Protein AF-A0A3E0N0H6-F1 (afdb_monomer_lite)

Sequence (54 aa):
VDCCIAPILWRLPALGVDIRASKQTKPLFTYMDSLFGREAFQESLSIQEREMRA

pLDDT: mean 89.72, std 4.65, range [69.19, 94.0]

Foldseek 3Di:
DLVVVLLVVLCCVVVVHDDDDDPVCVVVVVVNCVSCPDPVNVVPDDPVSVVSPD

Radius of gyration: 11.37 Å; chains: 1; bounding box: 28×23×25 Å

Secondary structure (DSSP, 8-state):
-HHHHHHHHHHTTTTT------TTTHHHHHHHHHHHT-HHHHHH--HHHHHTT-

Structure (mmCIF, N/CA/C/O backbone):
data_AF-A0A3E0N0H6-F1
#
_entry.id   AF-A0A3E0N0H6-F1
#
loop_
_atom_site.group_PDB
_atom_site.id
_atom_site.type_symbol
_atom_site.label_atom_id
_atom_site.label_alt_id
_atom_site.label_comp_id
_atom_site.label_asym_id
_atom_site.label_entity_id
_atom_site.label_seq_id
_atom_site.pdbx_PDB_ins_code
_atom_site.Cartn_x
_atom_site.Cartn_y
_atom_site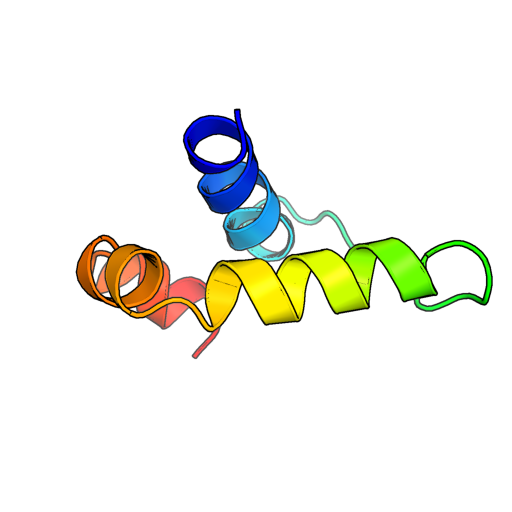.Cartn_z
_atom_site.occupancy
_atom_site.B_iso_or_equiv
_atom_site.auth_seq_id
_atom_site.auth_comp_id
_atom_site.auth_asym_id
_atom_site.auth_atom_id
_atom_site.pdbx_PDB_model_num
ATOM 1 N N . VAL A 1 1 ? 3.999 13.962 3.027 1.00 73.19 1 VAL A N 1
ATOM 2 C CA . VAL A 1 1 ? 4.044 13.430 1.641 1.00 73.19 1 VAL A CA 1
ATOM 3 C C . VAL A 1 1 ? 3.727 11.943 1.640 1.00 73.19 1 VAL A C 1
ATOM 5 O O . VAL A 1 1 ? 2.781 11.558 0.968 1.00 73.19 1 VAL A O 1
ATOM 8 N N . ASP A 1 2 ? 4.413 11.137 2.459 1.00 83.81 2 ASP A N 1
ATOM 9 C CA . ASP A 1 2 ? 4.149 9.691 2.584 1.00 83.81 2 ASP A CA 1
ATOM 10 C C . ASP A 1 2 ? 2.687 9.354 2.932 1.00 83.81 2 ASP A C 1
ATOM 12 O O . ASP A 1 2 ? 2.124 8.412 2.386 1.00 83.81 2 ASP A O 1
ATOM 16 N N . CYS A 1 3 ? 2.036 10.176 3.763 1.00 84.19 3 CYS A N 1
ATOM 17 C CA . CYS A 1 3 ? 0.615 10.051 4.106 1.00 84.19 3 CYS A CA 1
ATOM 18 C C . CYS A 1 3 ? -0.336 10.114 2.897 1.00 84.19 3 CYS A C 1
ATOM 20 O O . CYS A 1 3 ? -1.385 9.480 2.922 1.00 84.19 3 CYS A O 1
ATOM 22 N N . CYS A 1 4 ? 0.022 10.841 1.835 1.00 87.38 4 CYS A N 1
ATOM 23 C CA . CYS A 1 4 ? -0.791 10.926 0.620 1.00 87.38 4 CYS A CA 1
ATOM 24 C C . CYS A 1 4 ? -0.525 9.752 -0.331 1.00 87.38 4 CYS A C 1
ATOM 26 O O . CYS A 1 4 ? -1.392 9.377 -1.114 1.00 87.38 4 CYS A O 1
ATOM 28 N N . ILE A 1 5 ? 0.681 9.184 -0.278 1.00 90.19 5 ILE A N 1
ATOM 29 C CA . ILE A 1 5 ? 1.130 8.124 -1.185 1.00 90.19 5 ILE A CA 1
ATOM 30 C C . ILE A 1 5 ? 0.737 6.741 -0.651 1.00 90.19 5 ILE A C 1
ATOM 32 O O . ILE A 1 5 ? 0.365 5.868 -1.435 1.00 90.19 5 ILE A O 1
ATOM 36 N N . 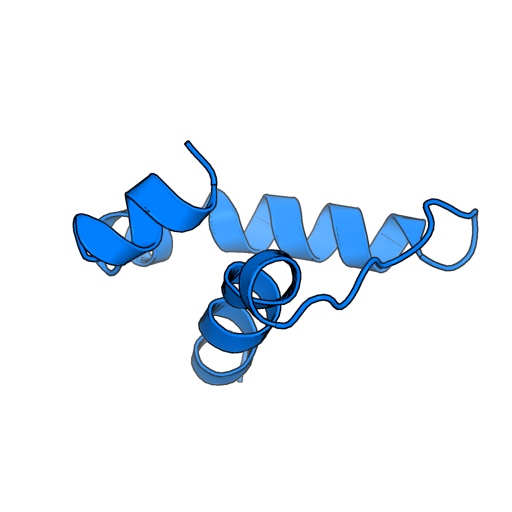ALA A 1 6 ? 0.764 6.540 0.670 1.00 91.88 6 ALA A N 1
ATOM 37 C CA . ALA A 1 6 ? 0.494 5.246 1.293 1.00 91.88 6 ALA A CA 1
ATOM 38 C C . ALA A 1 6 ? -0.870 4.640 0.895 1.00 91.88 6 ALA A C 1
ATOM 40 O O . ALA A 1 6 ? -0.884 3.480 0.478 1.00 91.88 6 ALA A O 1
ATOM 41 N N . PRO A 1 7 ? -1.999 5.386 0.905 1.00 91.00 7 PRO A N 1
ATOM 42 C CA . PRO A 1 7 ? -3.298 4.834 0.511 1.00 91.00 7 PRO A CA 1
ATOM 43 C C . PRO A 1 7 ? -3.372 4.482 -0.980 1.00 91.00 7 PRO A C 1
ATOM 45 O O . PRO A 1 7 ? -4.021 3.507 -1.355 1.00 91.00 7 PRO A O 1
ATOM 48 N N . ILE A 1 8 ? -2.686 5.247 -1.840 1.00 91.81 8 ILE A N 1
ATOM 49 C CA . ILE A 1 8 ? -2.617 4.972 -3.283 1.00 91.81 8 ILE A CA 1
ATOM 50 C C . ILE A 1 8 ? -1.883 3.652 -3.510 1.00 91.81 8 ILE A C 1
ATOM 52 O O . ILE A 1 8 ? -2.401 2.766 -4.185 1.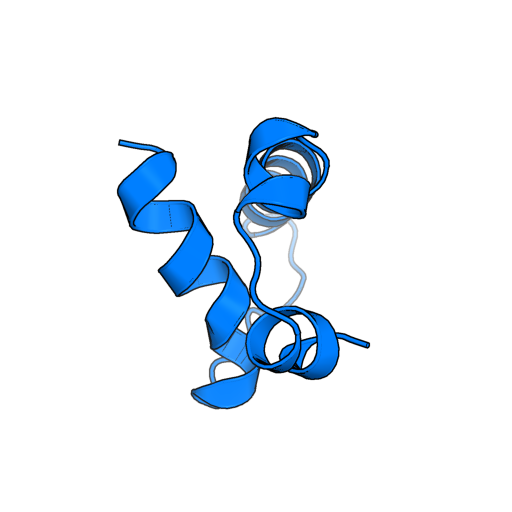00 91.81 8 ILE A O 1
ATOM 56 N N . LEU A 1 9 ? -0.702 3.501 -2.900 1.00 92.12 9 LEU A N 1
ATOM 57 C CA . LEU A 1 9 ? 0.097 2.283 -3.006 1.00 92.12 9 LEU A CA 1
ATOM 58 C C . LEU A 1 9 ? -0.637 1.075 -2.415 1.00 92.12 9 LEU A C 1
ATOM 60 O O . LEU A 1 9 ? -0.580 -0.010 -2.990 1.00 92.12 9 LEU A O 1
ATOM 64 N N . TRP A 1 10 ? -1.367 1.253 -1.310 1.00 92.44 10 TRP A N 1
ATOM 65 C CA . TRP A 1 10 ? -2.173 0.200 -0.691 1.00 92.44 10 TRP A CA 1
ATOM 66 C C . TRP A 1 10 ? -3.256 -0.328 -1.642 1.00 92.44 10 TRP A C 1
ATOM 68 O O . TRP A 1 10 ? -3.415 -1.541 -1.770 1.00 92.44 10 TRP A O 1
ATOM 78 N N . ARG A 1 11 ? -3.916 0.561 -2.392 1.00 92.81 11 ARG A N 1
ATOM 79 C CA . ARG A 1 11 ? -5.043 0.238 -3.285 1.00 92.81 11 ARG A CA 1
ATOM 80 C C . ARG A 1 11 ? -4.654 -0.235 -4.690 1.00 92.81 11 ARG A C 1
ATOM 82 O O . ARG A 1 11 ? -5.544 -0.614 -5.444 1.00 92.81 11 ARG A O 1
ATOM 89 N N . LEU A 1 12 ? -3.368 -0.258 -5.054 1.00 91.56 12 LEU A N 1
ATOM 90 C CA . LEU A 1 12 ? -2.922 -0.706 -6.387 1.00 91.56 12 LEU A CA 1
ATOM 91 C C . LEU A 1 12 ? -3.512 -2.060 -6.840 1.00 91.56 12 LEU A C 1
ATOM 93 O O . LEU A 1 12 ? -3.988 -2.116 -7.976 1.00 91.56 12 LEU A O 1
ATOM 97 N N . PRO A 1 13 ? -3.580 -3.109 -5.988 1.00 87.69 13 PRO A N 1
ATOM 98 C CA . PRO A 1 13 ? -4.173 -4.387 -6.386 1.00 87.69 13 PRO A CA 1
ATOM 99 C C . PRO A 1 13 ? -5.662 -4.263 -6.732 1.00 87.69 13 PRO A C 1
ATOM 101 O O . PRO A 1 13 ? -6.115 -4.813 -7.731 1.00 87.69 13 PRO A O 1
ATOM 104 N N . ALA A 1 14 ? -6.412 -3.469 -5.960 1.00 88.19 14 ALA A N 1
ATOM 105 C CA . ALA A 1 14 ? -7.833 -3.216 -6.201 1.00 88.19 14 ALA A CA 1
ATOM 106 C C . ALA A 1 14 ? -8.083 -2.389 -7.477 1.00 88.19 14 ALA A C 1
ATOM 108 O O . ALA A 1 14 ? -9.147 -2.486 -8.081 1.00 88.19 14 ALA A O 1
ATOM 109 N N . LEU A 1 15 ? -7.097 -1.596 -7.908 1.00 89.06 15 LEU A N 1
ATOM 110 C CA . LEU A 1 15 ? -7.131 -0.839 -9.163 1.00 89.06 15 LEU A CA 1
ATOM 111 C C . LEU A 1 15 ? -6.668 -1.662 -10.379 1.00 89.06 15 LEU A C 1
ATOM 113 O O . LEU A 1 15 ? -6.621 -1.128 -11.486 1.00 89.06 15 LEU A O 1
ATOM 117 N N . GLY A 1 16 ? -6.305 -2.939 -10.197 1.00 88.62 16 GLY A N 1
ATOM 118 C CA . GLY A 1 16 ? -5.780 -3.792 -11.268 1.00 88.62 16 GLY A CA 1
ATOM 119 C C . GLY A 1 16 ? -4.368 -3.412 -11.726 1.00 88.62 16 GLY A C 1
ATOM 120 O O . GLY A 1 16 ? -3.955 -3.782 -12.825 1.00 88.62 16 GLY A O 1
ATOM 121 N N . VAL A 1 17 ? -3.626 -2.657 -10.908 1.00 90.12 17 VAL A N 1
ATOM 122 C CA . VAL A 1 17 ? -2.249 -2.251 -11.201 1.00 90.12 17 VAL A CA 1
ATOM 123 C C . VAL A 1 17 ? -1.287 -3.215 -10.519 1.00 90.12 17 VAL A C 1
ATOM 125 O O . VAL A 1 17 ? -1.111 -3.183 -9.301 1.00 90.12 17 VAL A O 1
ATOM 128 N N . ASP A 1 18 ? -0.627 -4.043 -11.325 1.00 86.00 18 ASP A N 1
ATOM 129 C CA . ASP A 1 18 ? 0.426 -4.948 -10.870 1.00 86.00 18 ASP A CA 1
ATOM 130 C C . ASP A 1 18 ? 1.808 -4.346 -11.161 1.00 86.00 18 ASP A C 1
ATOM 132 O O . ASP A 1 18 ? 2.165 -4.056 -12.310 1.00 86.00 18 ASP A O 1
ATOM 136 N N . ILE A 1 19 ? 2.593 -4.135 -10.104 1.00 86.12 19 ILE A N 1
ATOM 137 C CA . ILE A 1 19 ? 3.986 -3.718 -10.230 1.00 86.12 19 ILE A CA 1
ATOM 138 C C . ILE A 1 19 ? 4.838 -4.980 -10.309 1.00 86.12 19 ILE A C 1
ATOM 140 O O . ILE A 1 19 ? 5.044 -5.674 -9.319 1.00 86.12 19 ILE A O 1
ATOM 144 N N . ARG A 1 20 ? 5.421 -5.246 -11.479 1.00 86.19 20 ARG A N 1
ATOM 145 C CA . ARG A 1 20 ? 6.304 -6.406 -11.640 1.00 86.19 20 ARG A CA 1
ATOM 146 C C . ARG A 1 20 ? 7.548 -6.276 -10.763 1.00 86.19 20 ARG A C 1
ATOM 148 O O . ARG A 1 20 ? 8.264 -5.269 -10.815 1.00 86.19 20 ARG A O 1
ATOM 155 N N . ALA A 1 21 ? 7.849 -7.328 -10.006 1.00 85.06 21 ALA A N 1
ATOM 156 C CA . ALA A 1 21 ? 9.078 -7.428 -9.232 1.00 85.06 21 ALA A CA 1
ATOM 157 C C . ALA A 1 21 ? 10.297 -7.505 -10.168 1.00 85.06 21 ALA A C 1
ATOM 159 O O . ALA A 1 21 ? 10.462 -8.434 -10.955 1.00 85.06 21 ALA A O 1
ATOM 160 N N . SER A 1 22 ? 11.159 -6.496 -10.094 1.00 91.31 22 SER A N 1
ATOM 161 C CA . SER A 1 22 ? 12.376 -6.355 -10.889 1.00 91.31 22 SER A CA 1
ATOM 162 C C . SER A 1 22 ? 13.455 -5.659 -10.056 1.00 91.31 22 SER A C 1
ATOM 164 O O . SER A 1 22 ? 13.174 -5.079 -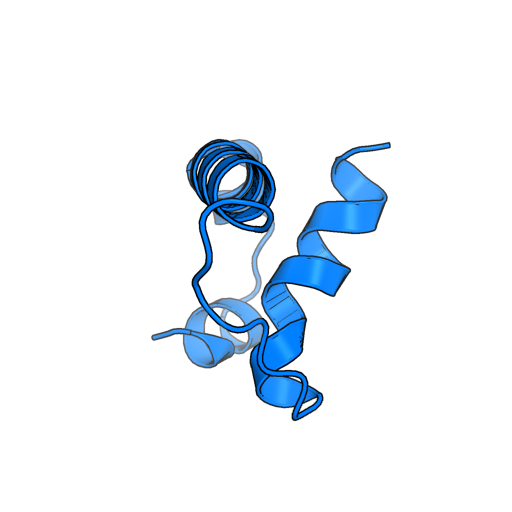9.005 1.00 91.31 22 SER A O 1
ATOM 166 N N . LYS A 1 23 ? 14.708 -5.655 -10.531 1.00 88.50 23 LYS A N 1
ATOM 167 C CA . LYS A 1 23 ? 15.801 -4.944 -9.840 1.00 88.50 23 LYS A CA 1
ATOM 168 C C . LYS A 1 23 ? 15.521 -3.443 -9.673 1.00 88.50 23 LYS A C 1
ATOM 170 O O . LYS A 1 23 ? 15.967 -2.863 -8.690 1.00 88.50 23 LYS A O 1
ATOM 175 N N . GLN A 1 24 ? 14.774 -2.839 -10.599 1.00 90.19 24 GLN A N 1
ATOM 176 C CA . GLN A 1 24 ? 14.422 -1.416 -10.566 1.00 90.19 24 GLN A CA 1
ATOM 177 C C . GLN A 1 24 ? 13.268 -1.115 -9.605 1.00 90.19 24 GLN A C 1
ATOM 179 O O . GLN A 1 24 ? 13.249 -0.056 -8.989 1.00 90.19 24 GLN A O 1
ATOM 184 N N . THR A 1 25 ? 12.326 -2.047 -9.447 1.00 91.38 25 THR A N 1
ATOM 185 C CA . THR A 1 25 ? 11.157 -1.887 -8.567 1.00 91.38 25 THR A CA 1
ATOM 186 C C . THR A 1 25 ? 11.425 -2.353 -7.136 1.00 91.38 25 THR A C 1
ATOM 188 O O . THR A 1 25 ? 10.665 -2.023 -6.234 1.00 91.38 25 THR A O 1
ATOM 191 N N . LYS A 1 26 ? 12.541 -3.049 -6.880 1.00 91.81 26 LYS A N 1
ATOM 192 C CA . LYS A 1 26 ? 12.944 -3.490 -5.535 1.00 91.81 26 LYS A CA 1
ATOM 193 C C . LYS A 1 26 ? 12.959 -2.364 -4.480 1.00 91.81 26 LYS A C 1
ATOM 195 O O . LYS A 1 26 ? 12.388 -2.586 -3.416 1.00 91.81 26 LYS A O 1
ATOM 200 N N . PRO A 1 27 ? 13.532 -1.168 -4.732 1.00 93.50 27 PRO A N 1
ATOM 201 C CA . PRO A 1 27 ? 13.512 -0.081 -3.750 1.00 93.50 27 PRO A CA 1
ATOM 202 C C . PRO A 1 27 ? 12.096 0.410 -3.428 1.00 93.50 27 PRO A C 1
ATOM 204 O O . PRO A 1 27 ? 11.823 0.779 -2.290 1.00 93.50 27 PRO A O 1
ATOM 207 N N . LEU A 1 28 ? 11.187 0.374 -4.411 1.00 91.69 28 LEU A N 1
ATOM 208 C CA . LEU A 1 28 ? 9.786 0.741 -4.213 1.00 91.69 28 LEU A CA 1
ATOM 209 C C . LEU A 1 28 ? 9.086 -0.244 -3.271 1.00 91.69 28 LEU A C 1
ATOM 211 O O . LEU A 1 28 ? 8.400 0.193 -2.354 1.00 91.69 28 LEU A O 1
ATOM 215 N N . PHE A 1 29 ? 9.303 -1.550 -3.447 1.00 92.50 29 PHE A N 1
ATOM 216 C CA . PHE A 1 29 ? 8.762 -2.560 -2.533 1.00 92.50 29 PHE A CA 1
ATOM 217 C C . PHE A 1 29 ? 9.306 -2.402 -1.115 1.00 92.50 29 PHE A C 1
ATOM 219 O O . PHE A 1 29 ? 8.532 -2.391 -0.167 1.00 92.50 29 PHE A O 1
ATOM 226 N N . THR A 1 30 ? 10.611 -2.166 -0.962 1.00 94.00 30 THR A N 1
ATOM 227 C CA . THR A 1 30 ? 11.205 -1.892 0.356 1.00 94.00 30 THR A CA 1
ATOM 228 C C . THR A 1 30 ? 10.601 -0.647 1.011 1.00 94.00 30 THR A C 1
ATOM 230 O O . THR A 1 30 ? 10.336 -0.643 2.212 1.00 94.00 30 THR A O 1
ATOM 233 N N . TYR A 1 31 ? 10.346 0.406 0.231 1.00 93.31 31 TYR A N 1
ATOM 234 C CA . TYR A 1 31 ? 9.656 1.594 0.725 1.00 93.31 31 TYR A CA 1
ATOM 235 C C . TYR A 1 31 ? 8.220 1.274 1.157 1.00 93.31 31 TYR A C 1
ATOM 237 O O . TYR A 1 31 ? 7.836 1.645 2.265 1.00 93.31 31 TYR A O 1
ATOM 245 N N . MET A 1 32 ? 7.461 0.538 0.339 1.00 92.56 32 MET A N 1
ATOM 246 C CA . MET A 1 32 ? 6.103 0.087 0.663 1.00 92.56 32 MET A CA 1
ATOM 247 C C . MET A 1 32 ? 6.069 -0.724 1.960 1.00 92.56 32 MET A C 1
ATOM 249 O O . MET A 1 32 ? 5.272 -0.402 2.834 1.00 92.56 32 MET A O 1
ATOM 253 N N . ASP A 1 33 ? 6.970 -1.691 2.136 1.00 92.31 33 ASP A N 1
ATOM 254 C CA . ASP A 1 33 ? 7.061 -2.495 3.362 1.00 92.31 33 ASP A CA 1
ATOM 255 C C . ASP A 1 33 ? 7.340 -1.620 4.588 1.00 92.31 33 ASP A C 1
ATOM 257 O O . ASP A 1 33 ? 6.664 -1.727 5.611 1.00 92.31 33 ASP A O 1
ATOM 261 N N . SER A 1 34 ? 8.291 -0.687 4.473 1.00 93.69 34 SER A N 1
ATOM 262 C CA . SER A 1 34 ? 8.621 0.234 5.567 1.00 93.69 34 SER A CA 1
ATOM 263 C C . SER A 1 34 ? 7.482 1.193 5.915 1.00 93.69 34 SER A C 1
ATOM 265 O O . SER A 1 34 ? 7.375 1.636 7.057 1.00 93.69 34 SER A O 1
ATOM 267 N N . LEU A 1 35 ? 6.655 1.549 4.930 1.00 92.69 35 LEU A N 1
ATOM 268 C CA . LEU A 1 35 ? 5.553 2.491 5.072 1.00 92.69 35 LEU A CA 1
ATOM 269 C C . LEU A 1 35 ? 4.325 1.800 5.660 1.00 92.69 35 LEU A C 1
ATOM 271 O O . LEU A 1 35 ? 3.714 2.324 6.589 1.00 92.69 35 LEU A O 1
ATOM 275 N N . PHE A 1 36 ? 4.004 0.610 5.154 1.00 92.31 36 PHE A N 1
ATOM 276 C CA . PHE A 1 36 ? 2.886 -0.195 5.624 1.00 92.31 36 PHE A CA 1
ATOM 277 C C . PHE A 1 36 ? 3.157 -0.799 6.998 1.00 92.31 36 PHE A C 1
ATOM 279 O O . PHE A 1 36 ? 2.228 -0.927 7.784 1.00 92.31 36 PHE A O 1
ATOM 286 N N . GLY A 1 37 ? 4.411 -1.104 7.336 1.00 91.19 37 GLY A N 1
ATOM 287 C CA . GLY A 1 37 ? 4.789 -1.607 8.659 1.00 91.19 37 GLY A CA 1
ATOM 288 C C . GLY A 1 37 ? 4.721 -0.575 9.792 1.00 91.19 37 GLY A C 1
ATOM 289 O O . GLY A 1 37 ? 4.961 -0.931 10.943 1.00 91.19 37 GLY A O 1
ATOM 290 N N . ARG A 1 38 ? 4.419 0.701 9.513 1.00 93.25 38 ARG A N 1
ATOM 291 C CA . ARG A 1 38 ? 4.298 1.727 10.561 1.00 93.25 38 ARG A CA 1
ATOM 292 C C . ARG A 1 38 ? 3.005 1.537 11.344 1.00 93.25 38 ARG A C 1
ATOM 294 O O . ARG A 1 38 ? 1.931 1.494 10.751 1.00 93.25 38 ARG A O 1
ATOM 301 N N . GLU A 1 39 ? 3.103 1.558 12.670 1.00 93.06 39 GLU A N 1
ATOM 302 C CA . GLU A 1 39 ? 1.953 1.460 13.581 1.00 93.06 39 GLU A CA 1
ATOM 303 C C . GLU A 1 39 ? 0.875 2.502 13.253 1.00 93.06 39 GLU A C 1
ATOM 305 O O . GLU A 1 39 ? -0.279 2.156 13.038 1.00 93.06 39 GLU A O 1
ATOM 310 N N . ALA A 1 40 ? 1.272 3.764 13.057 1.00 91.50 40 ALA A N 1
ATOM 311 C CA . ALA A 1 40 ? 0.344 4.828 12.677 1.00 91.50 40 ALA A CA 1
ATOM 312 C C . ALA A 1 40 ? -0.396 4.561 11.351 1.00 91.50 40 ALA A C 1
ATOM 314 O O . ALA A 1 40 ? -1.533 4.995 11.189 1.00 91.50 40 ALA A O 1
ATOM 315 N N . PHE A 1 41 ? 0.234 3.865 10.395 1.00 92.12 41 PHE A N 1
ATOM 316 C CA . PHE A 1 41 ? -0.431 3.501 9.146 1.00 92.12 41 PHE A CA 1
ATOM 317 C C . PHE A 1 41 ? -1.421 2.359 9.379 1.00 92.12 41 PHE A C 1
ATOM 319 O O . PHE A 1 41 ? -2.573 2.479 8.977 1.00 92.12 41 PHE A O 1
ATOM 326 N N . GLN A 1 42 ? -1.012 1.307 10.090 1.00 91.12 42 GLN A N 1
ATOM 327 C CA . GLN A 1 42 ? -1.882 0.177 10.434 1.00 91.12 42 GLN A CA 1
ATOM 328 C C . GLN A 1 42 ? -3.125 0.612 11.219 1.00 91.12 42 GLN A C 1
ATOM 330 O O . GLN A 1 42 ? -4.236 0.191 10.892 1.00 9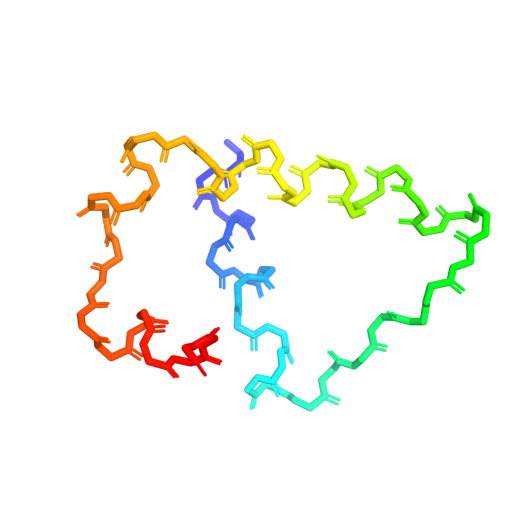1.12 42 GLN A O 1
ATOM 335 N N . GLU A 1 43 ? -2.963 1.510 12.189 1.00 92.94 43 GLU A N 1
ATOM 336 C CA . GLU A 1 43 ? -4.069 2.069 12.975 1.00 92.94 43 GLU A CA 1
ATOM 337 C C . GLU A 1 43 ? -4.987 2.980 12.150 1.00 92.94 43 GLU A C 1
ATOM 339 O O . GLU A 1 43 ? -6.174 3.088 12.442 1.00 92.94 43 GLU A O 1
ATOM 344 N N . SER A 1 44 ? -4.473 3.604 11.085 1.00 92.38 44 SER A N 1
ATOM 345 C CA . SER A 1 44 ? -5.290 4.434 10.190 1.00 92.38 44 SER A CA 1
ATOM 346 C C . SER A 1 44 ? -6.162 3.632 9.217 1.00 92.38 44 SER A C 1
ATOM 348 O O . SER A 1 44 ? -7.104 4.191 8.657 1.00 92.38 44 SER A O 1
ATOM 350 N N . LEU A 1 45 ? -5.859 2.345 9.000 1.00 92.50 45 LEU A N 1
ATOM 351 C CA . LEU A 1 45 ? -6.585 1.503 8.049 1.00 92.50 45 LEU A CA 1
ATOM 352 C C . LEU A 1 45 ? -7.955 1.102 8.597 1.00 92.50 45 LEU A C 1
ATOM 354 O O . LEU A 1 45 ? -8.061 0.488 9.662 1.00 92.50 45 LEU A O 1
ATOM 358 N N . SER A 1 46 ? -8.995 1.357 7.807 1.00 93.00 46 SER A N 1
ATOM 359 C CA . SER A 1 46 ? -10.327 0.796 8.044 1.00 93.00 46 SER A CA 1
ATOM 360 C C . SER A 1 46 ? -10.351 -0.725 7.837 1.00 93.00 46 SER A C 1
ATOM 362 O O . SER A 1 46 ? -9.470 -1.297 7.191 1.00 93.00 46 SER A O 1
ATOM 364 N N . ILE A 1 47 ? -11.387 -1.395 8.353 1.00 91.75 47 ILE A N 1
ATOM 365 C CA . ILE A 1 47 ? -11.581 -2.846 8.177 1.00 91.75 47 ILE A CA 1
ATOM 366 C C . ILE A 1 47 ? -11.588 -3.204 6.685 1.00 91.75 47 ILE A C 1
ATOM 368 O O . ILE A 1 47 ? -10.870 -4.106 6.262 1.00 91.75 47 ILE A O 1
ATOM 372 N N . GLN A 1 48 ? -12.317 -2.429 5.882 1.00 90.75 48 GLN A N 1
ATOM 373 C CA . GLN A 1 48 ? -12.429 -2.627 4.440 1.00 90.75 48 GLN A CA 1
ATOM 374 C C . GLN A 1 48 ? -11.074 -2.511 3.743 1.00 90.75 48 GLN A C 1
ATOM 376 O O . GLN A 1 48 ? -10.790 -3.262 2.819 1.00 90.75 48 GLN A O 1
ATOM 381 N N . GLU A 1 49 ? -10.223 -1.573 4.166 1.00 91.69 49 GLU A N 1
ATOM 382 C CA . GLU A 1 49 ? -8.890 -1.418 3.586 1.00 91.69 49 GLU A CA 1
ATOM 383 C C . GLU A 1 49 ? -7.962 -2.559 3.991 1.00 91.69 49 GLU A C 1
ATOM 385 O O . GLU A 1 49 ? -7.207 -3.032 3.145 1.00 91.69 49 GLU A O 1
ATOM 390 N N . ARG A 1 50 ? -8.035 -3.051 5.233 1.00 90.06 50 ARG A N 1
ATOM 391 C CA . ARG A 1 50 ? -7.265 -4.232 5.659 1.00 90.06 50 ARG A CA 1
ATOM 392 C C . ARG A 1 50 ? -7.631 -5.462 4.825 1.00 90.06 50 ARG A C 1
ATOM 394 O O . ARG A 1 50 ? -6.734 -6.166 4.372 1.00 90.06 50 ARG A O 1
ATOM 401 N N . GLU A 1 51 ? -8.916 -5.657 4.539 1.00 89.62 51 GLU A N 1
ATOM 402 C CA . GLU A 1 51 ? -9.410 -6.755 3.696 1.00 89.62 51 GLU A CA 1
ATOM 403 C C . GLU A 1 51 ? -8.933 -6.682 2.236 1.00 89.62 51 GLU A C 1
ATOM 405 O O . GLU A 1 51 ? -8.844 -7.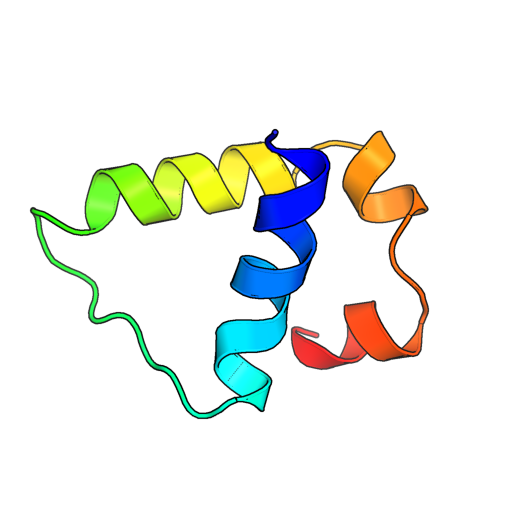713 1.580 1.00 89.62 51 GLU A O 1
ATOM 410 N N . MET A 1 52 ? -8.544 -5.507 1.718 1.00 87.44 52 MET A N 1
ATOM 411 C CA . MET A 1 52 ? -8.016 -5.387 0.345 1.00 87.44 52 MET A CA 1
ATOM 412 C C . MET A 1 52 ? -6.703 -6.152 0.124 1.00 87.44 52 MET A C 1
ATOM 414 O O . MET A 1 52 ? -6.301 -6.350 -1.024 1.00 87.44 52 MET A O 1
ATOM 418 N N . ARG A 1 53 ? -5.996 -6.512 1.202 1.00 80.12 53 ARG A N 1
ATOM 419 C CA . ARG A 1 53 ? -4.698 -7.203 1.167 1.00 80.12 53 ARG A CA 1
ATOM 420 C C . ARG A 1 53 ? -4.596 -8.372 2.157 1.00 80.12 53 ARG A C 1
ATOM 422 O O . ARG A 1 53 ? -3.484 -8.855 2.369 1.00 80.12 53 ARG A O 1
ATOM 429 N N . ALA A 1 54 ? -5.711 -8.765 2.778 1.00 69.19 54 ALA A N 1
ATOM 430 C CA . ALA A 1 54 ? -5.781 -9.907 3.690 1.00 69.19 54 ALA A CA 1
ATOM 431 C C . ALA A 1 54 ? -5.728 -11.248 2.941 1.00 69.19 54 ALA A C 1
ATOM 433 O O . ALA A 1 54 ? -6.127 -11.284 1.754 1.00 69.19 54 ALA A O 1
#